Protein AF-A0A7K2NT79-F1 (afdb_monomer_lite)

Radius of gyration: 16.58 Å; chains: 1; bounding box: 39×32×40 Å

pLDDT: mean 93.8, std 5.02, range [72.12, 98.69]

Structure (mmCIF, N/CA/C/O backbone):
data_AF-A0A7K2NT79-F1
#
_entry.id   AF-A0A7K2NT79-F1
#
loop_
_atom_site.group_PDB
_atom_site.id
_atom_site.type_symbol
_atom_site.label_atom_id
_atom_site.label_alt_id
_atom_site.label_comp_id
_atom_site.label_asym_id
_atom_site.label_entity_id
_atom_site.label_seq_id
_atom_site.pdbx_PDB_ins_code
_atom_site.Cartn_x
_atom_site.Cartn_y
_atom_site.Cartn_z
_atom_site.occupancy
_atom_site.B_iso_or_equiv
_atom_site.auth_seq_id
_atom_site.auth_comp_id
_atom_site.auth_asym_id
_atom_site.auth_atom_id
_atom_site.pdbx_PDB_model_num
ATOM 1 N N . SER A 1 1 ? -4.320 0.837 16.964 1.00 85.81 1 SER A N 1
ATOM 2 C CA . SER A 1 1 ? -4.895 -0.391 17.549 1.00 85.81 1 SER A CA 1
ATOM 3 C C . SER A 1 1 ? -6.272 -0.666 16.956 1.00 85.81 1 SER A C 1
ATOM 5 O O . SER A 1 1 ? -6.896 0.262 16.441 1.00 85.81 1 SER A O 1
ATOM 7 N N . ALA A 1 2 ? -6.751 -1.911 17.054 1.00 88.06 2 ALA A N 1
ATOM 8 C CA . ALA A 1 2 ? -8.091 -2.303 16.602 1.00 88.06 2 ALA A CA 1
ATOM 9 C C . ALA A 1 2 ? -9.203 -1.515 17.318 1.00 88.06 2 ALA A C 1
ATOM 11 O O . ALA A 1 2 ? -10.114 -1.001 16.679 1.00 88.06 2 ALA A O 1
ATOM 12 N N . GLU A 1 3 ? -9.082 -1.311 18.633 1.00 92.50 3 GLU A N 1
ATOM 13 C CA . GLU A 1 3 ? -10.056 -0.523 19.398 1.00 92.50 3 GLU A CA 1
ATOM 14 C C . GLU A 1 3 ? -10.175 0.922 18.881 1.00 92.50 3 GLU A C 1
ATOM 16 O O . GLU A 1 3 ? -11.278 1.428 18.677 1.00 92.50 3 GLU A O 1
ATOM 21 N N . ARG A 1 4 ? -9.042 1.580 18.593 1.00 91.88 4 ARG A N 1
ATOM 22 C CA . ARG A 1 4 ? -9.032 2.942 18.033 1.00 91.88 4 ARG A CA 1
ATOM 23 C C . ARG A 1 4 ? -9.687 2.997 16.651 1.00 91.88 4 ARG A C 1
ATOM 25 O O . ARG A 1 4 ? -10.340 3.990 16.341 1.00 91.88 4 ARG A O 1
ATOM 32 N N . TYR A 1 5 ? -9.521 1.951 15.839 1.00 91.88 5 TYR A N 1
ATOM 33 C CA . TYR A 1 5 ? -10.199 1.830 14.547 1.00 91.88 5 TYR A CA 1
ATOM 34 C C . TYR A 1 5 ? -11.719 1.740 14.728 1.00 91.88 5 TYR A C 1
ATOM 36 O O . TYR A 1 5 ? -12.444 2.551 14.157 1.00 91.88 5 TYR A O 1
ATOM 44 N N . HIS A 1 6 ? -12.207 0.827 15.573 1.00 92.44 6 HIS A N 1
ATOM 45 C CA . HIS A 1 6 ? -13.647 0.662 15.796 1.00 92.44 6 HIS A CA 1
ATOM 46 C C . HIS A 1 6 ? -14.289 1.911 16.398 1.00 92.44 6 HIS A C 1
ATOM 48 O O . HIS A 1 6 ? -15.361 2.316 15.956 1.00 92.44 6 HIS A O 1
ATOM 54 N N . ARG A 1 7 ? -13.604 2.576 17.336 1.00 95.19 7 ARG A N 1
ATOM 55 C CA . ARG A 1 7 ? -14.059 3.854 17.893 1.00 95.19 7 ARG A CA 1
ATOM 56 C C . ARG A 1 7 ? -14.177 4.929 16.815 1.00 95.19 7 ARG A C 1
ATOM 58 O O . ARG A 1 7 ? -15.202 5.588 16.730 1.00 95.19 7 ARG A O 1
ATOM 65 N N . ARG A 1 8 ? -13.175 5.047 15.935 1.00 93.38 8 ARG A N 1
ATOM 66 C CA . ARG A 1 8 ? -13.213 5.993 14.810 1.00 93.38 8 ARG A CA 1
ATOM 67 C C . ARG A 1 8 ? -14.401 5.729 13.885 1.00 93.38 8 ARG A C 1
ATOM 69 O O . ARG A 1 8 ? -15.056 6.681 13.478 1.00 93.38 8 ARG A O 1
ATOM 76 N N . VAL A 1 9 ? -14.660 4.467 13.541 1.00 92.88 9 VAL A N 1
ATOM 77 C CA . VAL A 1 9 ? -15.803 4.093 12.693 1.00 92.88 9 VAL A CA 1
ATOM 78 C C . VAL A 1 9 ? -17.124 4.439 13.385 1.00 92.88 9 VAL A C 1
ATOM 80 O O . VAL A 1 9 ? -17.989 5.046 12.759 1.00 92.88 9 VAL A O 1
ATOM 83 N N . ALA A 1 10 ? -17.260 4.136 14.679 1.00 93.50 10 ALA A N 1
ATOM 84 C CA . ALA A 1 10 ? -18.442 4.493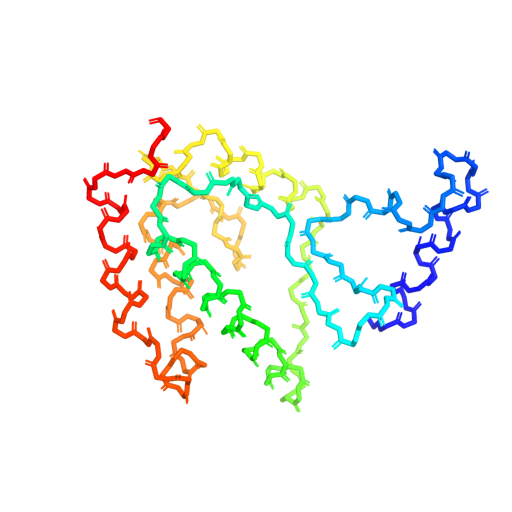 15.462 1.00 93.50 10 ALA A CA 1
ATOM 85 C C . ALA A 1 10 ? -18.677 6.014 15.507 1.00 93.50 10 ALA A C 1
ATOM 87 O O . ALA A 1 10 ? -19.798 6.460 15.271 1.00 93.50 10 ALA A O 1
ATOM 88 N N . ASP A 1 11 ? -17.626 6.811 15.724 1.00 94.94 11 ASP A N 1
ATOM 89 C CA . ASP A 1 11 ? -17.713 8.277 15.721 1.00 94.94 11 ASP A CA 1
ATOM 90 C C . ASP A 1 11 ? -18.178 8.817 14.357 1.00 94.94 11 ASP A C 1
ATOM 92 O O . ASP A 1 11 ? -18.978 9.749 14.288 1.00 94.94 11 ASP A O 1
ATOM 96 N N . MET A 1 12 ? -17.703 8.225 13.254 1.00 93.94 12 MET A N 1
ATOM 97 C CA . MET A 1 12 ? -18.120 8.608 11.900 1.00 93.94 12 MET A CA 1
ATOM 98 C C . MET A 1 12 ? -19.598 8.291 11.646 1.00 93.94 12 MET A C 1
ATOM 100 O O . MET A 1 12 ? -20.316 9.135 11.109 1.00 93.94 12 MET A O 1
ATOM 104 N N . LEU A 1 13 ? -20.073 7.120 12.077 1.00 92.88 13 LEU A N 1
ATOM 105 C CA . LEU A 1 13 ? -21.483 6.728 11.966 1.00 92.88 13 LEU A CA 1
ATOM 106 C C . LEU A 1 13 ? -22.395 7.619 12.811 1.00 92.88 13 LEU A C 1
ATOM 108 O O . LEU A 1 13 ? -23.449 8.044 12.342 1.00 92.88 13 LEU A O 1
ATOM 112 N N . ALA A 1 14 ? -21.964 7.970 14.024 1.00 95.06 14 ALA A N 1
ATOM 113 C CA . ALA A 1 14 ? -22.720 8.827 14.933 1.00 95.06 14 ALA A CA 1
ATOM 114 C C . ALA A 1 14 ? -22.993 10.232 14.362 1.00 95.06 14 ALA A C 1
ATOM 116 O O . ALA A 1 14 ? -23.898 10.917 14.834 1.00 95.06 14 ALA A O 1
ATOM 117 N N . THR A 1 15 ? -22.259 10.660 13.328 1.00 95.69 15 THR A N 1
ATOM 118 C CA . THR A 1 15 ? -22.531 11.927 12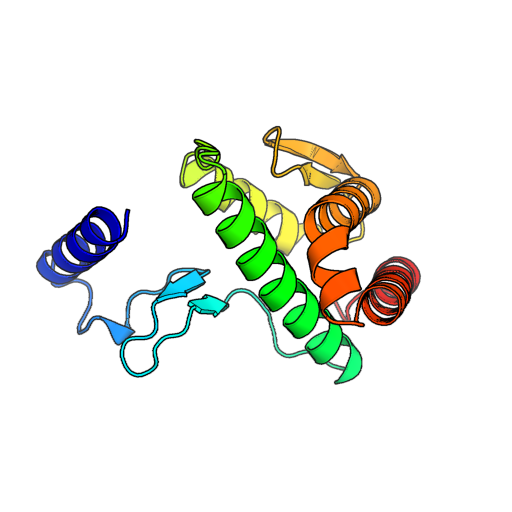.628 1.00 95.69 15 THR A CA 1
ATOM 119 C C . THR A 1 15 ? -23.829 11.908 11.814 1.00 95.69 15 THR A C 1
ATOM 121 O O . THR A 1 15 ? -24.305 12.969 11.421 1.00 95.69 15 THR A O 1
ATOM 124 N N . GLY A 1 16 ? -24.372 10.725 11.498 1.00 93.69 16 GLY A N 1
ATOM 125 C CA . GLY A 1 16 ? -25.527 10.566 10.609 1.00 93.69 16 GLY A CA 1
ATOM 126 C C . GLY A 1 16 ? -25.242 10.850 9.127 1.00 93.69 16 GLY A C 1
ATOM 127 O O . GLY A 1 16 ? -26.158 10.803 8.313 1.00 93.69 16 GLY A O 1
ATOM 128 N N . THR A 1 17 ? -23.987 11.133 8.753 1.00 93.75 17 THR A N 1
ATOM 129 C CA . THR A 1 17 ? -23.590 11.376 7.348 1.00 93.75 17 THR A CA 1
ATOM 130 C C . THR A 1 17 ? -23.487 10.072 6.551 1.00 93.75 17 THR A C 1
ATOM 132 O O . THR A 1 17 ? -23.609 10.059 5.328 1.00 93.75 17 THR A O 1
ATOM 135 N N . MET A 1 18 ? -23.234 8.967 7.248 1.00 89.50 18 MET A N 1
ATOM 136 C CA . MET A 1 18 ? -23.076 7.630 6.691 1.00 89.50 18 MET A CA 1
ATOM 137 C C . MET A 1 18 ? -24.275 6.782 7.098 1.00 89.50 18 MET A C 1
ATOM 139 O O . MET A 1 18 ? -24.671 6.812 8.260 1.00 89.50 18 MET A O 1
ATOM 143 N N . LEU A 1 19 ? -24.840 6.036 6.148 1.00 82.81 19 LEU A N 1
ATOM 144 C CA . LEU A 1 19 ? -26.012 5.190 6.400 1.00 82.81 19 LEU A CA 1
ATOM 145 C C . LEU A 1 19 ? -25.646 3.938 7.200 1.00 82.81 19 LEU A C 1
ATOM 147 O O . LEU A 1 19 ? -26.388 3.526 8.086 1.00 82.81 19 LEU A O 1
ATOM 151 N N . ASP A 1 20 ? -24.493 3.355 6.888 1.00 85.06 20 ASP A N 1
ATOM 152 C CA . ASP A 1 20 ? -23.958 2.168 7.535 1.00 85.06 20 ASP A CA 1
ATOM 153 C C . ASP A 1 20 ? -22.424 2.163 7.479 1.00 85.06 20 ASP A C 1
ATOM 155 O O . ASP A 1 20 ? -21.771 3.028 6.879 1.00 85.06 20 ASP A O 1
ATOM 159 N N . ASP A 1 21 ? -21.830 1.176 8.138 1.00 76.50 21 ASP A N 1
ATOM 160 C CA . ASP A 1 21 ? -20.394 0.926 8.141 1.00 76.50 21 ASP A CA 1
ATOM 161 C C . ASP A 1 21 ? -19.864 0.487 6.763 1.00 76.50 21 ASP A C 1
ATOM 163 O O . ASP A 1 21 ? -18.657 0.542 6.507 1.00 76.50 21 ASP A O 1
ATOM 167 N N . GLY A 1 22 ? -20.744 0.082 5.843 1.00 80.44 22 GLY A N 1
ATOM 168 C CA . GLY A 1 22 ? -20.416 -0.215 4.451 1.00 80.44 22 GLY A CA 1
ATOM 169 C C . GLY A 1 22 ? -19.960 1.030 3.692 1.00 80.44 22 GLY A C 1
ATOM 170 O O . GLY A 1 22 ? -19.078 0.926 2.833 1.00 80.44 22 GLY A O 1
ATOM 171 N N . MET A 1 23 ? -20.466 2.203 4.086 1.00 85.12 23 MET A N 1
ATOM 172 C CA . MET A 1 23 ? -20.071 3.517 3.570 1.00 85.12 23 MET A CA 1
ATOM 173 C C . MET A 1 23 ? -18.750 4.050 4.153 1.00 85.12 23 MET A C 1
ATOM 175 O O . MET A 1 23 ? -18.380 5.198 3.897 1.00 85.12 23 MET A O 1
ATOM 179 N N . VAL A 1 24 ? -18.013 3.258 4.943 1.00 86.56 24 VAL A N 1
ATOM 180 C CA . VAL A 1 24 ? -16.647 3.614 5.357 1.00 86.56 24 VAL A CA 1
ATOM 181 C C . VAL A 1 24 ? -15.723 3.487 4.142 1.00 86.56 24 VAL A C 1
ATOM 183 O O . VAL A 1 24 ? -15.180 2.416 3.851 1.00 86.56 24 VAL A O 1
ATOM 186 N N . TYR A 1 25 ? -15.563 4.599 3.421 1.00 87.12 25 TYR A N 1
ATOM 187 C CA . TYR A 1 25 ? -14.718 4.735 2.231 1.00 87.12 25 TYR A CA 1
ATOM 188 C C . TYR A 1 25 ? -13.254 5.006 2.596 1.00 87.12 25 TYR A C 1
ATOM 190 O O . TYR A 1 25 ? -12.676 6.021 2.213 1.00 87.12 25 TYR A O 1
ATOM 198 N N . PHE A 1 26 ? -12.658 4.110 3.380 1.00 92.62 26 PHE A N 1
ATOM 199 C CA . PHE A 1 26 ? -11.209 4.098 3.555 1.00 92.62 26 PHE A CA 1
ATOM 200 C C . PHE A 1 26 ? -10.534 3.383 2.383 1.00 92.62 26 PHE A C 1
ATOM 202 O O . PHE A 1 26 ? -11.057 2.396 1.863 1.00 92.62 26 PHE A O 1
ATOM 209 N N . ASP A 1 27 ? -9.337 3.855 2.040 1.00 93.31 27 ASP A N 1
ATOM 210 C CA . ASP A 1 27 ? -8.438 3.259 1.047 1.00 93.31 27 ASP A CA 1
ATOM 211 C C . ASP A 1 27 ? -8.097 1.794 1.375 1.00 93.31 27 ASP A C 1
ATOM 213 O O . ASP A 1 27 ? -8.045 0.933 0.494 1.00 93.31 27 ASP A O 1
ATOM 217 N N . VAL A 1 28 ? -7.909 1.504 2.667 1.00 93.38 28 VAL A N 1
ATOM 218 C CA . VAL A 1 28 ? -7.735 0.156 3.217 1.00 93.38 28 VAL A CA 1
ATOM 219 C C . VAL A 1 28 ? -8.585 0.028 4.478 1.00 93.38 28 VAL A C 1
ATOM 221 O O . VAL A 1 28 ? -8.561 0.916 5.335 1.00 93.38 28 VAL A O 1
ATOM 224 N N . ARG A 1 29 ? -9.348 -1.061 4.614 1.00 9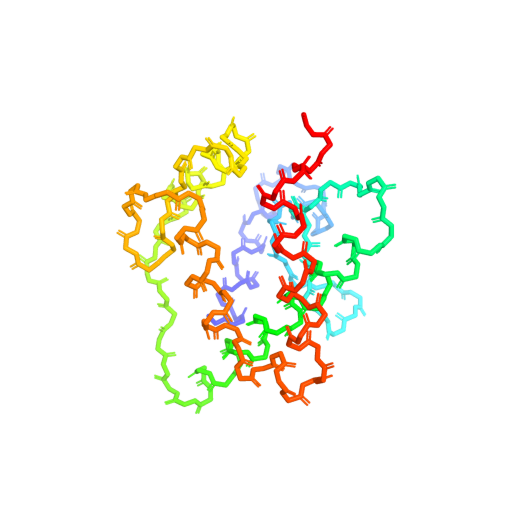3.38 29 ARG A N 1
ATOM 225 C CA . ARG A 1 29 ? -10.264 -1.259 5.752 1.00 93.38 29 ARG A CA 1
ATOM 226 C C . ARG A 1 29 ? -10.313 -2.697 6.246 1.00 93.38 29 ARG A C 1
ATOM 228 O O . ARG A 1 29 ? -9.950 -3.622 5.527 1.00 93.38 29 ARG A O 1
ATOM 235 N N . LEU A 1 30 ? -10.818 -2.884 7.462 1.00 92.31 30 LEU A N 1
ATOM 236 C CA . LEU A 1 30 ? -11.221 -4.209 7.931 1.00 92.31 30 LEU A CA 1
ATOM 237 C C . LEU A 1 30 ? -12.545 -4.594 7.268 1.00 92.31 30 LEU A C 1
ATOM 239 O O . LEU A 1 30 ? -13.476 -3.785 7.241 1.00 92.31 30 LEU A O 1
ATOM 243 N N . SER A 1 31 ? -12.625 -5.816 6.743 1.00 89.25 31 SER A N 1
ATOM 244 C CA . SER A 1 31 ? -13.887 -6.359 6.248 1.00 89.25 31 SER A CA 1
ATOM 245 C C . SER A 1 31 ? -14.852 -6.598 7.410 1.00 89.25 31 SER A C 1
ATOM 247 O O . SER A 1 31 ? -14.458 -7.046 8.484 1.00 89.25 31 SER A O 1
ATOM 249 N N . GLN A 1 32 ? -16.135 -6.312 7.194 1.00 83.75 32 GLN A N 1
ATOM 250 C CA . GLN A 1 32 ? -17.183 -6.579 8.186 1.00 83.75 32 GLN A CA 1
ATOM 251 C C . GLN A 1 32 ? -17.544 -8.060 8.256 1.00 83.75 32 GLN A C 1
ATOM 253 O O . GLN A 1 32 ? -17.924 -8.574 9.304 1.00 83.75 32 GLN A O 1
ATOM 258 N N . ARG A 1 33 ? -17.482 -8.736 7.104 1.00 88.69 33 ARG A N 1
ATOM 259 C CA . ARG A 1 33 ? -17.983 -10.102 6.942 1.00 88.69 33 ARG A CA 1
ATOM 260 C C . ARG A 1 33 ? -16.875 -11.136 7.043 1.00 88.69 33 ARG A C 1
ATOM 262 O O . ARG A 1 33 ? -17.116 -12.237 7.531 1.00 88.69 33 ARG A O 1
ATOM 269 N N . TYR A 1 34 ? -15.692 -10.803 6.543 1.00 92.00 34 TYR A N 1
ATOM 270 C CA . TYR A 1 34 ? -14.572 -11.729 6.458 1.00 92.00 34 TYR A CA 1
ATOM 271 C C . TYR A 1 34 ? -13.437 -11.274 7.381 1.00 92.00 34 TYR A C 1
ATOM 273 O O . TYR A 1 34 ? -13.284 -10.082 7.625 1.00 92.00 34 TYR A O 1
ATOM 281 N N . PRO A 1 35 ? -12.612 -12.187 7.913 1.00 91.50 35 PRO A N 1
ATOM 282 C CA . PRO A 1 35 ? -11.457 -11.820 8.729 1.00 91.50 35 PRO A CA 1
ATOM 283 C C . PRO A 1 35 ? -10.296 -11.348 7.835 1.00 91.50 35 PRO A C 1
ATOM 285 O O . PRO A 1 35 ? -9.222 -11.945 7.821 1.00 91.50 35 PRO A O 1
ATOM 288 N N . THR A 1 36 ? -10.532 -10.312 7.029 1.00 92.50 36 THR A N 1
ATOM 289 C CA . THR A 1 36 ? -9.607 -9.828 5.999 1.00 92.50 36 THR A CA 1
ATOM 290 C C . THR A 1 36 ? -9.390 -8.321 6.079 1.00 92.50 36 THR A C 1
ATOM 292 O O . THR A 1 36 ? -10.207 -7.563 6.609 1.00 92.50 36 THR A O 1
ATOM 295 N N . VAL A 1 37 ? -8.262 -7.894 5.513 1.00 94.25 37 VAL A N 1
ATOM 296 C CA . VAL A 1 37 ? -7.960 -6.495 5.209 1.00 94.25 37 VAL A CA 1
ATOM 297 C C . VAL A 1 37 ? -8.272 -6.263 3.730 1.00 94.25 37 VAL A C 1
ATOM 299 O O . VAL A 1 37 ? -7.761 -6.975 2.869 1.00 94.25 37 VAL A O 1
ATOM 302 N N . GLU A 1 38 ? -9.130 -5.293 3.433 1.00 95.06 38 GLU A N 1
ATOM 303 C CA . GLU A 1 38 ? -9.595 -4.973 2.081 1.00 95.06 38 GLU A CA 1
ATOM 304 C C . GLU A 1 38 ? -8.844 -3.754 1.538 1.00 95.06 38 GLU A C 1
ATOM 306 O O . GLU A 1 38 ? -8.979 -2.660 2.086 1.00 95.06 38 GLU A O 1
ATOM 311 N N . PHE A 1 39 ? -8.103 -3.928 0.441 1.00 96.12 39 PHE A N 1
ATOM 312 C CA . PHE A 1 39 ? -7.488 -2.835 -0.320 1.00 96.12 39 PHE A CA 1
ATOM 313 C C . PHE A 1 39 ? -8.464 -2.342 -1.390 1.00 96.12 39 PHE A C 1
ATOM 315 O O . PHE A 1 39 ? -9.010 -3.145 -2.145 1.00 96.12 39 PHE A O 1
ATOM 322 N N . ARG A 1 40 ? -8.693 -1.027 -1.454 1.00 94.44 40 ARG A N 1
ATOM 323 C CA . ARG A 1 40 ? -9.731 -0.406 -2.300 1.00 94.44 40 ARG A CA 1
ATOM 324 C C . ARG A 1 40 ? -9.226 0.783 -3.122 1.00 94.44 40 ARG A C 1
ATOM 326 O O . ARG A 1 40 ? -10.023 1.590 -3.582 1.00 94.44 40 ARG A O 1
ATOM 333 N N . VAL A 1 41 ? -7.909 0.891 -3.279 1.00 92.88 41 VAL A N 1
ATOM 334 C CA . VAL A 1 41 ? -7.239 2.012 -3.961 1.00 92.88 41 VAL A CA 1
ATOM 335 C C . VAL A 1 41 ? -7.018 1.800 -5.456 1.00 92.88 41 VAL A C 1
ATOM 337 O O . VAL A 1 41 ? -6.713 2.756 -6.156 1.00 92.88 41 VAL A O 1
ATOM 340 N N . ALA A 1 42 ? -7.095 0.556 -5.932 1.00 92.06 42 ALA A N 1
ATOM 341 C CA . ALA A 1 42 ? -6.739 0.210 -7.302 1.00 92.06 42 ALA A CA 1
ATOM 342 C C . ALA A 1 42 ? -7.941 0.314 -8.249 1.00 92.06 42 ALA A C 1
ATOM 344 O O . ALA A 1 42 ? -9.035 -0.154 -7.922 1.00 92.06 42 ALA A O 1
ATOM 345 N N . ASP A 1 43 ? -7.694 0.854 -9.441 1.00 92.44 43 ASP A N 1
ATOM 346 C CA . ASP A 1 43 ? -8.605 0.755 -10.579 1.00 92.44 43 ASP A CA 1
ATOM 347 C C . ASP A 1 43 ? -8.605 -0.665 -11.171 1.00 92.44 43 ASP A C 1
ATOM 349 O O . ASP A 1 43 ? -7.737 -1.498 -10.886 1.00 92.44 43 ASP A O 1
ATOM 353 N N . VAL A 1 44 ? -9.585 -0.944 -12.033 1.00 92.00 44 VAL A N 1
ATOM 354 C CA . VAL A 1 44 ? -9.633 -2.198 -12.793 1.00 92.00 44 VAL A CA 1
ATOM 355 C C . VAL A 1 44 ? -8.463 -2.239 -13.777 1.00 92.00 44 VAL A C 1
ATOM 357 O O . VAL A 1 44 ? -8.342 -1.379 -14.647 1.00 92.00 44 VAL A O 1
ATOM 360 N N . CYS A 1 45 ? -7.606 -3.254 -13.655 1.00 91.31 45 CYS A N 1
ATOM 361 C CA . CYS A 1 45 ? -6.460 -3.428 -14.542 1.00 91.31 45 CYS A CA 1
ATOM 362 C C . CYS A 1 45 ? -6.887 -3.890 -15.943 1.00 91.31 45 CYS A C 1
ATOM 364 O O . CYS A 1 45 ? -7.775 -4.732 -16.079 1.00 91.31 45 CYS A O 1
ATOM 366 N N . LEU A 1 46 ? -6.199 -3.392 -16.975 1.00 90.62 46 LEU A N 1
ATOM 367 C CA . LEU A 1 46 ? -6.399 -3.828 -18.364 1.00 90.62 46 LEU A CA 1
ATOM 368 C C . LEU A 1 46 ? -5.868 -5.244 -18.625 1.00 90.62 46 LEU A C 1
ATOM 370 O O . LEU A 1 46 ? -6.374 -5.934 -19.505 1.00 90.62 46 LEU A O 1
ATOM 374 N N . ASP A 1 47 ? -4.869 -5.671 -17.851 1.00 90.62 47 ASP A N 1
ATOM 375 C CA . ASP A 1 47 ? -4.257 -6.991 -17.942 1.00 90.62 47 ASP A CA 1
ATOM 376 C C . ASP A 1 47 ? -4.322 -7.718 -16.590 1.00 90.62 47 ASP A C 1
ATOM 378 O O . ASP A 1 47 ? -4.095 -7.136 -15.521 1.00 90.62 47 ASP A O 1
ATOM 382 N N . ALA A 1 48 ? -4.641 -9.014 -16.630 1.00 94.00 48 ALA A N 1
ATOM 383 C CA . ALA A 1 48 ? -4.787 -9.830 -15.429 1.00 94.00 48 ALA A CA 1
ATOM 384 C C . ALA A 1 48 ? -3.460 -10.008 -14.672 1.00 94.00 48 ALA A C 1
ATOM 386 O O . ALA A 1 48 ? -3.471 -10.137 -13.448 1.00 94.00 48 ALA A O 1
ATOM 387 N N . SER A 1 49 ? -2.317 -9.982 -15.363 1.00 93.50 49 SER A N 1
ATOM 388 C CA . SER A 1 49 ? -0.999 -10.065 -14.729 1.00 93.50 49 SER A CA 1
ATOM 389 C C . SER A 1 49 ? -0.735 -8.863 -13.821 1.00 93.50 49 SER A C 1
ATOM 391 O O . SER A 1 49 ? -0.230 -9.043 -12.714 1.00 93.50 49 SER A O 1
ATOM 393 N N . THR A 1 50 ? -1.176 -7.658 -14.204 1.00 94.56 50 THR A N 1
ATOM 394 C CA . THR A 1 50 ? -1.087 -6.465 -13.349 1.00 94.56 50 THR A CA 1
ATOM 395 C C . THR A 1 50 ? -1.918 -6.632 -12.079 1.00 94.56 50 THR A C 1
ATOM 397 O O . THR A 1 50 ? -1.439 -6.331 -10.986 1.00 94.56 50 THR A O 1
ATOM 400 N N . ALA A 1 51 ? -3.131 -7.182 -12.188 1.00 95.12 51 ALA A N 1
ATOM 401 C CA . ALA A 1 51 ? -3.959 -7.469 -11.017 1.00 95.12 51 ALA A CA 1
ATOM 402 C C . ALA A 1 51 ? -3.289 -8.488 -10.075 1.00 95.12 51 ALA A C 1
ATOM 404 O O . ALA A 1 51 ? -3.342 -8.327 -8.854 1.00 95.12 51 ALA A O 1
ATOM 405 N N . VAL A 1 52 ? -2.606 -9.501 -10.623 1.00 96.50 52 VAL A N 1
ATOM 406 C CA . VAL A 1 52 ? -1.826 -10.470 -9.835 1.00 96.50 52 VAL A CA 1
ATOM 407 C C . VAL A 1 52 ? -0.655 -9.794 -9.117 1.00 96.50 52 VAL A C 1
ATOM 409 O O . VAL A 1 52 ? -0.453 -10.053 -7.931 1.00 96.50 52 VAL A O 1
ATOM 412 N N . VAL A 1 53 ? 0.079 -8.899 -9.787 1.00 96.81 53 VAL A N 1
ATOM 413 C CA . VAL A 1 53 ? 1.173 -8.121 -9.175 1.00 96.81 53 VAL A CA 1
ATOM 414 C C . VAL A 1 53 ? 0.656 -7.283 -8.005 1.00 96.81 53 VAL A C 1
ATOM 416 O O . VAL A 1 53 ? 1.221 -7.341 -6.912 1.00 96.81 53 VAL A O 1
ATOM 419 N N . LEU A 1 54 ? -0.452 -6.557 -8.192 1.00 96.38 54 LEU A N 1
ATOM 420 C CA . LEU A 1 54 ? -1.066 -5.754 -7.130 1.00 96.38 54 LEU A CA 1
ATOM 421 C C . LEU A 1 54 ? -1.540 -6.616 -5.952 1.00 96.38 54 LEU A C 1
ATOM 423 O O . LEU A 1 54 ? -1.321 -6.248 -4.798 1.00 96.38 54 LEU A O 1
ATOM 427 N N . ALA A 1 55 ? -2.149 -7.774 -6.220 1.00 97.38 55 ALA A N 1
ATOM 428 C CA . ALA A 1 55 ? -2.598 -8.693 -5.175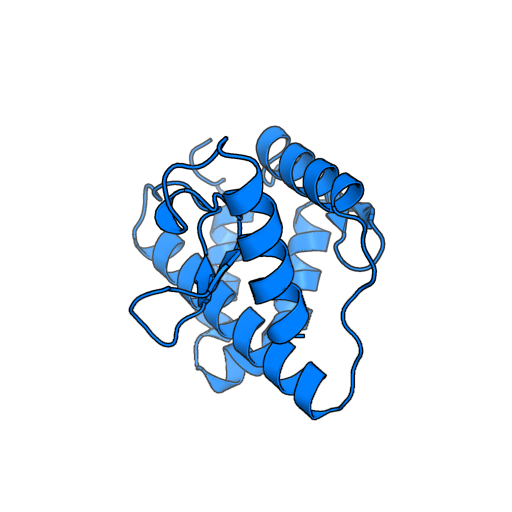 1.00 97.38 55 ALA A CA 1
ATOM 429 C C . ALA A 1 55 ? -1.424 -9.277 -4.369 1.00 97.38 55 ALA A C 1
ATOM 431 O O . ALA A 1 55 ? -1.490 -9.342 -3.138 1.00 97.38 55 ALA A O 1
ATOM 432 N N . ALA A 1 56 ? -0.338 -9.667 -5.044 1.00 98.25 56 ALA A N 1
ATOM 433 C CA . ALA A 1 56 ? 0.875 -10.166 -4.403 1.00 98.25 56 ALA A CA 1
ATOM 434 C C . ALA A 1 56 ? 1.541 -9.087 -3.535 1.00 98.25 56 ALA A C 1
ATOM 436 O O . ALA A 1 56 ? 1.895 -9.359 -2.386 1.00 98.25 56 ALA A O 1
ATOM 437 N N . LEU A 1 57 ? 1.629 -7.850 -4.038 1.00 97.81 57 LEU A N 1
ATOM 438 C CA . LEU A 1 57 ? 2.137 -6.705 -3.281 1.00 97.81 57 LEU A CA 1
ATOM 439 C C . LEU A 1 57 ? 1.281 -6.398 -2.051 1.00 97.81 57 LEU A C 1
ATOM 441 O O . LEU A 1 57 ? 1.823 -6.260 -0.959 1.00 97.81 57 LEU A O 1
ATOM 445 N N . ALA A 1 58 ? -0.047 -6.346 -2.190 1.00 97.81 58 ALA A N 1
ATOM 446 C CA . ALA A 1 58 ? -0.944 -6.106 -1.061 1.00 97.81 58 ALA A CA 1
ATOM 447 C C . ALA A 1 58 ? -0.767 -7.169 0.035 1.00 97.81 58 ALA A C 1
ATOM 449 O O . ALA A 1 58 ? -0.643 -6.834 1.214 1.00 97.81 58 ALA A O 1
ATOM 450 N N . ARG A 1 59 ? -0.686 -8.451 -0.347 1.00 97.88 59 ARG A N 1
ATOM 451 C CA . ARG A 1 59 ? -0.413 -9.547 0.591 1.00 97.88 59 ARG A CA 1
ATOM 452 C C . ARG A 1 59 ? 0.942 -9.389 1.278 1.00 97.88 59 ARG A C 1
ATOM 454 O O . ARG A 1 59 ? 1.014 -9.546 2.494 1.00 97.88 59 ARG A O 1
ATOM 461 N N . ALA A 1 60 ? 1.992 -9.095 0.516 1.00 98.50 60 ALA A N 1
ATOM 462 C CA . ALA A 1 60 ? 3.335 -8.943 1.059 1.00 98.50 60 ALA A CA 1
ATOM 463 C C . ALA A 1 60 ? 3.420 -7.772 2.044 1.00 98.50 60 ALA A C 1
ATOM 465 O O . ALA A 1 60 ? 3.968 -7.940 3.125 1.00 98.50 60 ALA A O 1
ATOM 466 N N . LEU A 1 61 ? 2.795 -6.632 1.736 1.00 97.50 61 LEU A N 1
ATOM 467 C CA . LEU A 1 61 ? 2.748 -5.477 2.637 1.00 97.50 61 LEU A CA 1
ATOM 468 C C . LEU A 1 61 ? 2.010 -5.782 3.943 1.00 97.50 61 LEU A C 1
ATOM 470 O O . LEU A 1 61 ? 2.447 -5.351 5.008 1.00 97.50 61 LEU A O 1
ATOM 474 N N . VAL A 1 62 ? 0.915 -6.547 3.885 1.00 97.06 62 VAL A N 1
ATOM 475 C CA . VAL A 1 62 ? 0.213 -6.997 5.098 1.00 97.06 62 VAL A CA 1
ATOM 476 C C . VAL A 1 62 ? 1.106 -7.905 5.943 1.00 97.06 62 VAL A C 1
ATOM 478 O O . VAL A 1 62 ? 1.147 -7.742 7.162 1.00 97.06 62 VAL A O 1
ATOM 481 N N . ASP A 1 63 ? 1.825 -8.845 5.326 1.00 98.00 63 ASP A N 1
ATOM 482 C CA . ASP A 1 63 ? 2.724 -9.740 6.058 1.00 98.00 63 ASP A CA 1
ATOM 483 C C . ASP A 1 63 ? 3.925 -8.988 6.649 1.00 98.00 63 ASP A C 1
ATOM 485 O O . ASP A 1 63 ? 4.226 -9.172 7.829 1.00 98.00 63 ASP A O 1
ATOM 489 N N . THR A 1 64 ? 4.546 -8.078 5.889 1.00 97.88 64 THR A N 1
ATOM 490 C CA . THR A 1 64 ? 5.616 -7.194 6.375 1.00 97.88 64 THR A CA 1
ATOM 491 C C . THR A 1 64 ? 5.144 -6.392 7.588 1.00 97.88 64 THR A C 1
ATOM 493 O O . THR A 1 64 ? 5.738 -6.512 8.659 1.00 97.88 64 THR A O 1
ATOM 496 N N . ALA A 1 65 ? 4.014 -5.684 7.490 1.00 96.00 65 ALA A N 1
ATOM 497 C CA . ALA A 1 65 ? 3.473 -4.905 8.605 1.00 96.00 65 ALA A CA 1
ATOM 498 C C . ALA A 1 65 ? 3.120 -5.779 9.826 1.00 96.00 65 ALA A C 1
ATOM 500 O O . ALA A 1 65 ? 3.314 -5.378 10.975 1.00 96.00 65 ALA A O 1
ATOM 501 N N . ALA A 1 66 ? 2.618 -7.000 9.608 1.00 95.81 66 ALA A N 1
ATOM 502 C CA . ALA A 1 66 ? 2.328 -7.934 10.692 1.00 95.81 66 ALA A CA 1
ATOM 503 C C . ALA A 1 66 ? 3.603 -8.437 11.390 1.00 95.81 66 ALA A C 1
ATOM 505 O O . ALA A 1 66 ? 3.595 -8.626 12.608 1.00 95.81 66 ALA A O 1
ATOM 506 N N . ARG A 1 67 ? 4.693 -8.667 10.647 1.00 97.12 67 ARG A N 1
ATOM 507 C CA . ARG A 1 67 ? 6.003 -9.025 11.215 1.00 97.12 67 ARG A CA 1
ATOM 508 C C . ARG A 1 67 ? 6.589 -7.869 12.017 1.00 97.12 67 ARG A C 1
ATOM 510 O O . ARG A 1 67 ? 6.989 -8.090 13.156 1.00 97.12 67 ARG A O 1
ATOM 517 N N . GLU A 1 68 ? 6.570 -6.660 11.467 1.00 96.50 68 GLU A N 1
ATOM 518 C CA . GLU A 1 68 ? 7.032 -5.442 12.142 1.00 96.50 68 GLU A CA 1
ATOM 519 C C . GLU A 1 68 ? 6.288 -5.210 13.460 1.00 96.50 68 GLU A C 1
ATOM 521 O O . GLU A 1 68 ? 6.913 -5.031 14.505 1.00 96.50 68 GLU A O 1
ATOM 526 N N . TRP A 1 69 ? 4.957 -5.331 13.449 1.00 95.31 69 TRP A N 1
ATOM 527 C CA . TRP A 1 69 ? 4.151 -5.221 14.663 1.00 95.31 69 TRP A CA 1
ATOM 528 C C . TRP A 1 69 ? 4.518 -6.285 15.711 1.00 95.31 69 TRP A C 1
ATOM 530 O O . TRP A 1 69 ? 4.678 -5.962 16.887 1.00 95.31 69 TRP A O 1
ATOM 540 N N . ARG A 1 70 ? 4.700 -7.552 15.303 1.00 96.81 70 ARG A N 1
ATOM 541 C CA . ARG A 1 70 ? 5.138 -8.628 16.218 1.00 96.81 70 ARG A CA 1
ATOM 542 C C . ARG A 1 70 ? 6.541 -8.385 16.776 1.00 96.81 70 ARG A C 1
ATOM 544 O O . ARG A 1 70 ? 6.825 -8.830 17.884 1.00 96.81 70 ARG A O 1
ATOM 551 N N . ALA A 1 71 ? 7.395 -7.693 16.025 1.00 97.44 71 ALA A N 1
ATOM 552 C CA . ALA A 1 71 ? 8.726 -7.279 16.455 1.00 97.44 71 ALA A CA 1
ATOM 553 C C . ALA A 1 71 ? 8.717 -6.016 17.340 1.00 97.44 71 ALA A C 1
ATOM 555 O O . ALA A 1 71 ? 9.773 -5.596 17.807 1.00 97.44 71 ALA A O 1
ATOM 556 N N . GLY A 1 72 ? 7.547 -5.421 17.597 1.00 97.00 72 GLY A N 1
ATOM 557 C CA . GLY A 1 72 ? 7.405 -4.220 18.420 1.00 97.00 72 GLY A CA 1
ATOM 558 C C . GLY A 1 72 ? 7.746 -2.921 17.692 1.00 97.00 72 GLY A C 1
ATOM 559 O O . GLY A 1 72 ? 7.987 -1.911 18.350 1.00 97.00 72 GLY A O 1
ATOM 560 N N . ALA A 1 73 ? 7.784 -2.927 16.357 1.00 95.62 73 ALA A N 1
ATOM 561 C CA . ALA A 1 73 ? 7.944 -1.703 15.588 1.00 95.62 73 ALA A CA 1
ATOM 562 C C . ALA A 1 73 ? 6.649 -0.878 15.638 1.00 95.62 73 ALA A C 1
ATOM 564 O O . ALA A 1 73 ? 5.548 -1.399 15.431 1.00 95.62 73 ALA A O 1
ATOM 565 N N . GLU A 1 74 ? 6.784 0.419 15.904 1.00 91.56 74 GLU A N 1
ATOM 566 C CA . GLU A 1 74 ? 5.654 1.344 15.887 1.00 91.56 74 GLU A CA 1
ATOM 567 C C . GLU A 1 74 ? 5.302 1.752 14.444 1.00 91.56 74 GLU A C 1
ATOM 569 O O . GLU A 1 74 ? 6.205 1.964 13.628 1.00 91.56 74 GLU A O 1
ATOM 574 N N . PRO A 1 75 ? 4.007 1.901 14.103 1.00 88.69 75 PRO A N 1
ATOM 575 C CA . PRO A 1 75 ? 3.598 2.393 12.792 1.00 88.69 75 PRO A CA 1
ATOM 576 C C . PRO A 1 75 ? 4.107 3.813 12.518 1.00 88.69 75 PRO A C 1
ATOM 578 O O . PRO A 1 75 ? 4.176 4.646 13.420 1.00 88.69 75 PRO A O 1
ATOM 581 N N . ALA A 1 76 ? 4.362 4.130 11.246 1.00 89.00 76 ALA A N 1
ATOM 582 C CA . ALA A 1 76 ? 4.743 5.482 10.845 1.00 89.00 76 ALA A CA 1
ATOM 583 C C . ALA A 1 76 ? 3.669 6.523 11.226 1.00 89.00 76 ALA A C 1
ATOM 585 O O . ALA A 1 76 ? 2.489 6.387 10.891 1.00 89.00 76 ALA A O 1
ATOM 586 N N . GLU A 1 77 ? 4.085 7.611 11.878 1.00 89.38 77 GLU A N 1
ATOM 587 C CA . GLU A 1 77 ? 3.188 8.664 12.374 1.00 89.38 77 GLU A CA 1
ATOM 588 C C . GLU A 1 77 ? 2.884 9.743 11.318 1.00 89.38 77 GLU A C 1
ATOM 590 O O . GLU A 1 77 ? 3.040 10.947 11.538 1.00 89.38 77 GLU A O 1
ATOM 595 N N . HIS A 1 78 ? 2.434 9.332 10.132 1.00 94.06 78 HIS A N 1
ATOM 596 C CA . HIS A 1 78 ? 2.009 10.284 9.105 1.00 94.06 78 HIS A CA 1
ATOM 597 C C . HIS A 1 78 ? 0.568 10.747 9.325 1.00 94.06 78 HIS A C 1
ATOM 599 O O . HIS A 1 78 ? -0.346 9.959 9.571 1.00 94.06 78 HIS A O 1
ATOM 605 N N . SER A 1 79 ? 0.341 12.057 9.201 1.00 93.56 79 SER A N 1
ATOM 606 C CA . SER A 1 79 ? -1.011 12.607 9.274 1.00 93.56 79 SER A CA 1
ATOM 607 C C . SER A 1 79 ? -1.842 12.184 8.060 1.00 93.56 79 SER A C 1
ATOM 609 O O . SER A 1 79 ? -1.329 12.037 6.949 1.00 93.56 79 SER A O 1
ATOM 611 N N . VAL A 1 80 ? -3.160 12.077 8.244 1.00 91.62 80 VAL A N 1
ATOM 612 C CA . VAL A 1 80 ? -4.099 11.798 7.141 1.00 91.62 80 VAL A CA 1
ATOM 613 C C . VAL A 1 80 ? -3.955 12.829 6.017 1.00 91.62 80 VAL A C 1
ATOM 615 O O . VAL A 1 80 ? -4.038 12.480 4.845 1.00 91.62 80 VAL A O 1
ATOM 618 N N . SER A 1 81 ? -3.681 14.094 6.350 1.00 95.88 81 SER A N 1
ATOM 619 C CA . SER A 1 81 ? -3.451 15.147 5.357 1.00 95.88 81 SER A CA 1
ATOM 620 C C . SER A 1 81 ? -2.231 14.864 4.474 1.00 95.88 81 SER A C 1
ATOM 622 O O . SER A 1 81 ? -2.302 15.088 3.268 1.00 95.88 81 SER A O 1
ATOM 624 N N . LEU A 1 82 ? -1.137 14.332 5.036 1.00 96.56 82 LEU A N 1
ATOM 625 C CA . LEU A 1 82 ? 0.041 13.930 4.256 1.00 96.56 82 LEU A CA 1
ATOM 626 C C . LEU A 1 82 ? -0.253 12.715 3.374 1.00 96.56 82 LEU A C 1
ATOM 628 O O . LEU A 1 82 ? 0.095 12.726 2.196 1.00 96.56 82 LEU A O 1
ATOM 632 N N . LEU A 1 83 ? -0.954 11.711 3.906 1.00 95.25 83 LEU A N 1
ATOM 633 C CA . LEU A 1 83 ? -1.348 10.531 3.129 1.00 95.25 83 LEU A CA 1
ATOM 634 C C . LEU A 1 83 ? -2.241 10.910 1.938 1.00 95.25 83 LEU A C 1
ATOM 636 O O . LEU A 1 83 ? -2.021 10.437 0.827 1.00 95.25 83 LEU A O 1
ATOM 640 N N . ARG A 1 84 ? -3.180 11.847 2.124 1.00 95.75 84 ARG A N 1
ATOM 641 C CA . ARG A 1 84 ? -4.015 12.373 1.030 1.00 95.75 84 ARG A CA 1
ATOM 642 C C . ARG A 1 84 ? -3.200 13.113 -0.032 1.00 95.75 84 ARG A C 1
ATOM 644 O O . ARG A 1 84 ? -3.521 13.009 -1.213 1.00 95.75 84 ARG A O 1
ATOM 651 N N . LEU A 1 85 ? -2.149 13.839 0.358 1.00 97.19 85 LEU A N 1
ATOM 652 C CA . LEU A 1 85 ? -1.232 14.475 -0.596 1.00 97.19 85 LEU A CA 1
ATOM 653 C C . LEU A 1 85 ? -0.411 13.439 -1.374 1.00 97.19 85 LEU A C 1
ATOM 655 O O . LEU A 1 85 ? -0.205 13.619 -2.575 1.00 97.19 85 LEU A O 1
ATOM 659 N N . ALA A 1 86 ? 0.027 12.360 -0.720 1.00 97.06 86 ALA A N 1
ATOM 660 C CA . ALA A 1 86 ? 0.730 11.257 -1.372 1.00 97.06 86 ALA A CA 1
ATOM 661 C C . ALA A 1 86 ? -0.175 10.547 -2.388 1.00 97.06 86 ALA A C 1
ATOM 663 O O . ALA A 1 86 ? 0.213 10.398 -3.545 1.00 97.06 86 ALA A O 1
ATOM 664 N N . ALA A 1 87 ? -1.407 10.212 -1.990 1.00 96.19 87 ALA A N 1
ATOM 665 C CA . ALA A 1 87 ? -2.402 9.598 -2.864 1.00 96.19 87 ALA A CA 1
ATOM 666 C C . ALA A 1 87 ? -2.743 10.498 -4.062 1.00 96.19 87 ALA A C 1
ATOM 668 O O . ALA A 1 87 ? -2.704 10.050 -5.205 1.00 96.19 87 ALA A O 1
ATOM 669 N N . TRP A 1 88 ? -2.987 11.793 -3.830 1.00 96.19 88 TRP A N 1
ATOM 670 C CA . TRP A 1 88 ? -3.234 12.747 -4.914 1.00 96.19 88 TRP A CA 1
ATOM 671 C C . TRP A 1 88 ? -2.046 12.853 -5.874 1.00 96.19 88 TRP A C 1
ATOM 673 O O . TRP A 1 88 ? -2.229 12.902 -7.091 1.00 96.19 88 TRP A O 1
ATOM 683 N N . ARG A 1 89 ? -0.815 12.877 -5.343 1.00 97.00 89 ARG A N 1
ATOM 684 C CA . ARG A 1 89 ? 0.396 12.903 -6.168 1.00 97.00 89 ARG A CA 1
ATOM 685 C C . ARG A 1 89 ? 0.489 11.648 -7.030 1.00 97.00 89 ARG A C 1
ATOM 687 O O . ARG A 1 89 ? 0.716 11.789 -8.225 1.00 97.00 89 ARG A O 1
ATOM 694 N N . ALA A 1 90 ? 0.282 10.470 -6.448 1.00 95.75 90 ALA A N 1
ATOM 695 C CA . ALA A 1 90 ? 0.301 9.204 -7.174 1.00 95.75 90 ALA A CA 1
ATOM 696 C C . ALA A 1 90 ? -0.766 9.162 -8.276 1.00 95.75 90 ALA A C 1
ATOM 698 O O . ALA A 1 90 ? -0.437 8.872 -9.421 1.00 95.75 90 ALA A O 1
ATOM 699 N N . ALA A 1 91 ? -2.002 9.563 -7.969 1.00 94.31 91 ALA A N 1
ATOM 700 C CA . ALA A 1 91 ? -3.092 9.605 -8.943 1.00 94.31 91 ALA A CA 1
ATOM 701 C C . ALA A 1 91 ? -2.809 10.556 -10.118 1.00 94.31 91 ALA A C 1
ATOM 703 O O . ALA A 1 91 ? -3.179 10.277 -11.252 1.00 94.31 91 ALA A O 1
ATOM 704 N N . ARG A 1 92 ? -2.143 11.690 -9.865 1.00 93.50 92 ARG A N 1
ATOM 705 C CA . ARG A 1 92 ? -1.842 12.684 -10.906 1.00 93.50 92 ARG A CA 1
ATOM 706 C C . ARG A 1 92 ? -0.591 12.371 -11.721 1.00 93.50 92 ARG A C 1
ATOM 708 O O . ARG A 1 92 ? -0.532 12.730 -12.892 1.00 93.50 92 ARG A O 1
ATOM 715 N N . SER A 1 93 ? 0.440 11.833 -11.080 1.00 91.94 93 SER A N 1
ATOM 716 C CA . SER A 1 93 ? 1.761 11.648 -11.685 1.00 91.94 93 SER A CA 1
ATOM 717 C C . SER A 1 93 ? 2.002 10.226 -12.183 1.00 91.94 93 SER A C 1
ATOM 719 O O . SER A 1 93 ? 2.908 10.033 -12.990 1.00 91.94 93 SER A O 1
ATOM 721 N N . GLY A 1 94 ? 1.223 9.245 -11.719 1.00 92.62 94 GLY A N 1
ATOM 722 C CA . GLY A 1 94 ? 1.440 7.839 -12.033 1.00 92.62 94 GLY A CA 1
ATOM 723 C C . GLY A 1 94 ? 2.894 7.429 -11.793 1.00 92.62 94 GLY A C 1
ATOM 724 O O . GLY A 1 94 ? 3.515 7.829 -10.807 1.00 92.62 94 GLY A O 1
ATOM 725 N N . LEU A 1 95 ? 3.448 6.669 -12.736 1.00 93.06 95 LEU A N 1
ATOM 726 C CA . LEU A 1 95 ? 4.837 6.204 -12.705 1.00 93.06 95 LEU A CA 1
ATOM 727 C C . LEU A 1 95 ? 5.809 7.099 -13.495 1.00 93.06 95 LEU A C 1
ATOM 729 O O . LEU A 1 95 ? 6.992 6.790 -13.577 1.00 93.06 95 LEU A O 1
ATOM 733 N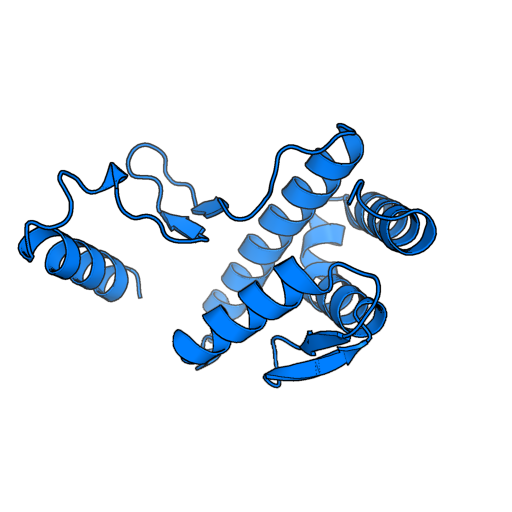 N . THR A 1 96 ? 5.341 8.204 -14.082 1.00 90.69 96 THR A N 1
ATOM 734 C CA . THR A 1 96 ? 6.117 8.992 -15.063 1.00 90.69 96 THR A CA 1
ATOM 735 C C . THR A 1 96 ? 6.802 10.224 -14.470 1.00 90.69 96 THR A C 1
ATOM 737 O O . THR A 1 96 ? 7.464 10.981 -15.179 1.00 90.69 96 THR A O 1
ATOM 740 N N . SER A 1 97 ? 6.638 10.470 -13.171 1.00 94.31 97 SER A N 1
ATOM 741 C CA . SER A 1 97 ? 7.193 11.646 -12.499 1.00 94.31 97 SER A CA 1
ATOM 742 C C . SER A 1 97 ? 7.593 11.307 -11.061 1.00 94.31 97 SER A C 1
ATOM 744 O O . SER A 1 97 ? 8.147 10.246 -10.800 1.00 94.31 97 SER A O 1
ATOM 746 N N . GLU A 1 98 ? 7.372 12.220 -10.122 1.00 97.06 98 GLU A N 1
ATOM 747 C CA . GLU A 1 98 ? 7.748 12.050 -8.725 1.00 97.06 98 GLU A CA 1
ATOM 748 C C . GLU A 1 98 ? 6.561 11.635 -7.854 1.00 97.06 98 GLU A C 1
ATOM 750 O O . GLU A 1 98 ? 5.446 12.138 -8.010 1.00 97.06 98 GLU A O 1
ATOM 755 N N . LEU A 1 99 ? 6.840 10.793 -6.865 1.00 97.88 99 LEU A N 1
ATOM 756 C CA . LEU A 1 99 ? 5.925 10.379 -5.806 1.00 97.88 99 LEU A CA 1
ATOM 757 C C . LEU A 1 99 ? 6.404 10.922 -4.458 1.00 97.88 99 LEU A C 1
ATOM 759 O O . LEU A 1 99 ? 7.541 11.373 -4.329 1.00 97.88 99 LEU A O 1
ATOM 763 N N . LEU A 1 100 ? 5.540 10.899 -3.442 1.00 97.94 100 LEU A N 1
ATOM 764 C CA . LEU A 1 100 ? 6.001 11.080 -2.066 1.00 97.94 100 LEU A CA 1
ATOM 765 C C . LEU A 1 100 ? 6.504 9.737 -1.540 1.00 97.94 100 LEU A C 1
ATOM 767 O O . LEU A 1 100 ? 5.743 8.774 -1.506 1.00 97.94 100 LEU A O 1
ATOM 771 N N . HIS A 1 101 ? 7.769 9.683 -1.127 1.00 97.06 101 HIS A N 1
ATOM 772 C CA . HIS A 1 101 ? 8.363 8.489 -0.538 1.00 97.06 101 HIS A CA 1
ATOM 773 C C . HIS A 1 101 ? 7.707 8.188 0.826 1.00 97.06 101 HIS A C 1
ATOM 775 O O . HIS A 1 101 ? 7.780 9.045 1.715 1.00 97.06 101 HIS A O 1
ATOM 781 N N . PRO A 1 102 ? 7.105 7.001 1.045 1.00 93.44 102 PRO A N 1
ATOM 782 C CA . PRO A 1 102 ? 6.298 6.722 2.233 1.00 93.44 102 PRO A CA 1
ATOM 783 C C . PRO A 1 102 ? 7.020 6.892 3.569 1.00 93.44 102 PRO A C 1
ATOM 785 O O . PRO A 1 102 ? 6.387 7.325 4.515 1.00 93.44 102 PRO A O 1
ATOM 788 N N . ALA A 1 103 ? 8.326 6.623 3.661 1.00 93.06 103 ALA A N 1
ATOM 789 C CA . ALA A 1 103 ? 9.052 6.774 4.930 1.00 93.06 103 ALA A CA 1
ATOM 790 C C . ALA A 1 103 ? 9.414 8.230 5.284 1.00 93.06 103 ALA A C 1
ATOM 792 O O . ALA A 1 103 ? 9.641 8.556 6.445 1.00 93.06 103 ALA A O 1
ATOM 793 N N . THR A 1 104 ? 9.519 9.119 4.290 1.00 93.62 104 THR A N 1
ATOM 794 C CA . THR A 1 104 ? 10.067 10.479 4.483 1.00 93.62 104 THR A CA 1
ATOM 795 C C . THR A 1 104 ? 9.075 11.579 4.120 1.00 93.62 104 THR A C 1
ATOM 797 O O . THR A 1 104 ? 9.280 12.740 4.480 1.00 93.62 104 THR A O 1
ATOM 800 N N . MET A 1 105 ? 8.011 11.237 3.388 1.00 96.31 105 MET A N 1
ATOM 801 C CA . MET A 1 105 ? 7.049 12.155 2.775 1.00 96.31 105 MET A CA 1
ATOM 802 C C . MET A 1 105 ? 7.711 13.245 1.914 1.00 96.31 105 MET A C 1
ATOM 804 O O . MET A 1 105 ? 7.176 14.343 1.745 1.00 96.31 105 MET A O 1
ATOM 808 N N . ARG A 1 106 ? 8.888 12.950 1.348 1.00 97.06 106 ARG A N 1
ATOM 809 C CA . ARG A 1 106 ? 9.598 13.816 0.398 1.00 97.06 106 ARG A CA 1
ATOM 810 C C . ARG A 1 106 ? 9.365 13.348 -1.032 1.00 97.06 106 ARG A C 1
ATOM 812 O O . ARG A 1 106 ? 9.152 12.166 -1.275 1.00 97.06 106 ARG A O 1
ATOM 819 N N . ARG A 1 107 ? 9.395 14.294 -1.974 1.00 97.69 107 ARG A N 1
ATOM 820 C CA . ARG A 1 107 ? 9.289 13.987 -3.405 1.00 97.69 107 ARG A CA 1
ATOM 821 C C . ARG A 1 107 ? 10.537 13.244 -3.863 1.00 97.69 107 ARG A C 1
ATOM 823 O O . ARG A 1 107 ? 11.640 13.691 -3.564 1.00 97.69 107 ARG A O 1
ATOM 830 N N . MET A 1 108 ? 10.337 12.142 -4.569 1.00 98.31 108 MET A N 1
ATOM 831 C CA . MET A 1 108 ? 11.389 11.330 -5.174 1.00 98.31 108 MET A CA 1
ATOM 832 C C . MET A 1 108 ? 10.887 10.755 -6.505 1.00 98.31 108 MET A C 1
ATOM 834 O O . MET A 1 108 ? 9.669 10.638 -6.675 1.00 98.31 108 MET A O 1
ATOM 838 N N . PRO A 1 109 ? 11.777 10.389 -7.446 1.00 97.56 109 PRO A N 1
ATOM 839 C CA . PRO A 1 109 ? 11.373 9.725 -8.684 1.00 97.56 109 PRO A CA 1
ATOM 840 C C . PRO A 1 109 ? 10.506 8.493 -8.402 1.00 97.56 109 PRO A C 1
ATOM 842 O O . PRO A 1 109 ? 10.803 7.730 -7.481 1.00 97.56 109 PRO A O 1
ATOM 845 N N . ALA A 1 110 ? 9.437 8.295 -9.180 1.00 96.25 110 ALA A N 1
ATOM 846 C CA . ALA A 1 110 ? 8.501 7.188 -8.982 1.00 96.25 110 ALA A CA 1
ATOM 847 C C . ALA A 1 110 ? 9.209 5.830 -8.990 1.00 96.25 110 ALA A C 1
ATOM 849 O O . ALA A 1 110 ? 8.936 5.003 -8.127 1.00 96.25 110 ALA A O 1
ATOM 850 N N . GLU A 1 111 ? 10.164 5.632 -9.903 1.00 96.12 111 GLU A N 1
ATOM 851 C CA . GLU A 1 111 ? 10.976 4.416 -9.956 1.00 96.12 111 GLU A CA 1
ATOM 852 C C . GLU A 1 111 ? 11.713 4.159 -8.637 1.00 96.12 111 GLU A C 1
ATOM 854 O O . GLU A 1 111 ? 11.667 3.043 -8.129 1.00 96.12 111 GLU A O 1
ATOM 859 N N . THR A 1 112 ? 12.343 5.180 -8.049 1.00 97.56 112 THR A N 1
ATOM 860 C CA . THR A 1 112 ? 13.019 5.049 -6.752 1.00 97.56 112 THR A CA 1
ATOM 861 C C . THR A 1 112 ? 12.031 4.627 -5.670 1.00 97.56 112 THR A C 1
ATOM 863 O O . THR A 1 112 ? 12.242 3.616 -5.017 1.00 97.56 112 THR A O 1
ATOM 866 N N . VAL A 1 113 ? 10.897 5.327 -5.553 1.00 98.00 113 VAL A N 1
ATOM 867 C CA . VAL A 1 113 ? 9.875 5.016 -4.539 1.00 98.00 113 VAL A CA 1
ATOM 868 C C . VAL A 1 113 ? 9.322 3.597 -4.694 1.00 98.00 113 VAL A C 1
ATOM 870 O O . VAL A 1 113 ? 9.080 2.911 -3.704 1.00 98.00 113 VAL A O 1
ATOM 873 N N . VAL A 1 114 ? 9.116 3.144 -5.930 1.00 96.75 114 VAL A N 1
ATOM 874 C CA . VAL A 1 114 ? 8.616 1.796 -6.210 1.00 96.75 114 VAL A CA 1
ATOM 875 C C . VAL A 1 114 ? 9.682 0.736 -5.922 1.00 96.75 114 VAL A C 1
ATOM 877 O O . VAL A 1 114 ? 9.350 -0.313 -5.376 1.00 96.75 114 VAL A O 1
ATOM 880 N N . ARG A 1 115 ? 10.959 0.990 -6.229 1.00 96.75 115 ARG A N 1
ATOM 881 C CA . ARG A 1 115 ? 12.057 0.077 -5.874 1.00 96.75 115 ARG A CA 1
ATOM 882 C C . ARG A 1 115 ? 12.213 -0.051 -4.359 1.00 96.75 115 ARG A C 1
ATOM 884 O O . ARG A 1 115 ? 12.301 -1.175 -3.874 1.00 96.75 115 ARG A O 1
ATOM 891 N N . ASP A 1 116 ? 12.132 1.056 -3.627 1.00 98.06 116 ASP A N 1
ATOM 892 C CA . ASP A 1 116 ? 12.193 1.058 -2.160 1.00 98.06 116 ASP A CA 1
ATOM 893 C C . ASP A 1 116 ? 10.997 0.294 -1.551 1.00 98.06 116 ASP A C 1
ATOM 895 O O . ASP A 1 116 ? 11.144 -0.454 -0.584 1.00 98.06 116 ASP A O 1
ATOM 899 N N . LEU A 1 117 ? 9.807 0.399 -2.161 1.00 97.44 117 LEU A N 1
ATOM 900 C CA . LEU A 1 117 ? 8.639 -0.410 -1.791 1.00 97.44 117 LEU A CA 1
ATOM 901 C C . LEU A 1 117 ? 8.882 -1.914 -2.009 1.00 97.44 117 LEU A C 1
ATOM 903 O O . LEU A 1 117 ? 8.505 -2.725 -1.161 1.00 97.44 117 LEU A O 1
ATOM 907 N N . LEU A 1 118 ? 9.494 -2.293 -3.137 1.00 98.00 118 LEU A N 1
ATOM 908 C CA . LEU A 1 118 ? 9.833 -3.689 -3.430 1.00 98.00 118 LEU A CA 1
ATOM 909 C C . LEU A 1 118 ? 10.886 -4.244 -2.473 1.00 98.00 118 LEU A C 1
ATOM 911 O O . LEU A 1 118 ? 10.807 -5.415 -2.108 1.00 98.00 118 LEU A O 1
ATOM 915 N N . GLU A 1 119 ? 11.855 -3.426 -2.068 1.00 98.19 119 GLU A N 1
ATOM 916 C CA . GLU A 1 119 ? 12.836 -3.800 -1.052 1.00 98.19 119 GLU A CA 1
ATOM 917 C C . GLU A 1 119 ? 12.151 -4.039 0.298 1.00 98.19 119 GLU A C 1
ATOM 919 O O . GLU A 1 119 ? 12.300 -5.112 0.882 1.00 98.19 119 GLU A O 1
ATOM 924 N N . HIS A 1 120 ? 11.306 -3.103 0.736 1.00 97.88 120 HIS A N 1
ATOM 925 C CA . HIS A 1 120 ? 10.547 -3.213 1.983 1.00 97.88 120 HIS A CA 1
ATOM 926 C C . HIS A 1 120 ? 9.631 -4.453 2.031 1.00 97.88 120 HIS A C 1
ATOM 928 O O . HIS A 1 120 ? 9.535 -5.129 3.055 1.00 97.88 120 HIS A O 1
ATOM 934 N N . ALA A 1 121 ? 8.977 -4.801 0.919 1.00 98.25 121 ALA A N 1
ATOM 935 C CA . ALA A 1 121 ? 8.127 -5.991 0.822 1.00 98.25 121 ALA A CA 1
ATOM 936 C C . ALA A 1 121 ? 8.899 -7.282 0.465 1.00 98.25 121 ALA A C 1
ATOM 938 O O . ALA A 1 121 ? 8.301 -8.361 0.389 1.00 98.25 121 ALA A O 1
ATOM 939 N N . GLY A 1 122 ? 10.212 -7.194 0.225 1.00 98.31 122 GLY A N 1
ATOM 940 C CA . GLY A 1 122 ? 11.001 -8.227 -0.446 1.00 98.31 122 GLY A CA 1
ATOM 941 C C . GLY A 1 122 ? 11.025 -9.568 0.282 1.00 98.31 122 GLY A C 1
ATOM 942 O O . GLY A 1 122 ? 10.824 -10.611 -0.342 1.00 98.31 122 GLY A O 1
ATOM 943 N N . GLU A 1 123 ? 11.202 -9.563 1.605 1.00 98.44 123 GLU A N 1
ATOM 944 C CA . GLU A 1 123 ? 11.214 -10.799 2.399 1.00 98.44 123 GLU A CA 1
ATOM 945 C C . GLU A 1 123 ? 9.864 -11.527 2.381 1.00 98.44 123 GLU A C 1
ATOM 947 O O . GLU A 1 123 ? 9.814 -12.757 2.296 1.00 98.44 123 GLU A O 1
ATOM 952 N N . ALA A 1 124 ? 8.758 -10.783 2.456 1.00 98.56 124 ALA A N 1
ATOM 953 C CA . ALA A 1 124 ? 7.413 -11.347 2.411 1.00 98.56 124 ALA A CA 1
ATOM 954 C C . ALA A 1 124 ?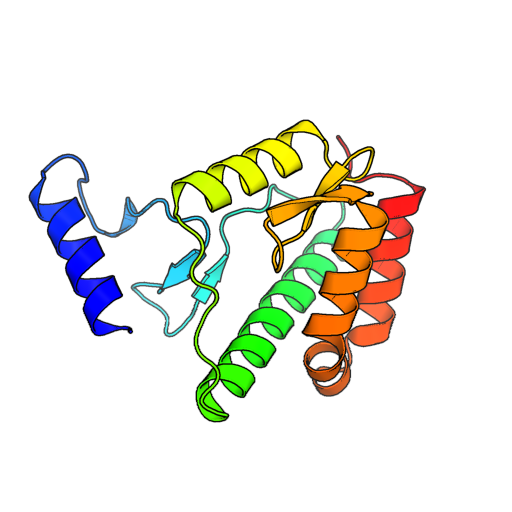 7.082 -11.891 1.012 1.00 98.56 124 ALA A C 1
ATOM 956 O O . ALA A 1 124 ? 6.540 -12.991 0.885 1.00 98.56 124 ALA A O 1
ATOM 957 N N . LEU A 1 125 ? 7.477 -11.169 -0.041 1.00 98.69 125 LEU A N 1
ATOM 958 C CA . LEU A 1 125 ? 7.364 -11.629 -1.426 1.00 98.69 125 LEU A CA 1
ATOM 959 C C . LEU A 1 125 ? 8.173 -12.909 -1.675 1.00 98.69 125 LEU A C 1
ATOM 961 O O . LEU A 1 125 ? 7.673 -13.837 -2.313 1.00 98.69 125 LEU A O 1
ATOM 965 N N . ALA A 1 126 ? 9.403 -12.983 -1.160 1.00 98.56 126 ALA A N 1
ATOM 966 C CA . ALA A 1 126 ? 10.255 -14.164 -1.280 1.00 98.56 126 ALA A CA 1
ATOM 967 C C . ALA A 1 126 ? 9.644 -15.372 -0.560 1.00 98.56 126 ALA A C 1
ATOM 969 O O . ALA A 1 126 ? 9.533 -16.447 -1.145 1.00 98.56 126 ALA A O 1
ATOM 970 N N . ALA A 1 127 ? 9.184 -15.182 0.681 1.00 98.38 127 ALA A N 1
ATOM 971 C CA . ALA A 1 127 ? 8.544 -16.234 1.468 1.00 98.38 127 ALA A CA 1
ATOM 972 C C . ALA A 1 127 ? 7.265 -16.778 0.804 1.00 98.38 127 ALA A C 1
ATOM 974 O O . ALA A 1 127 ? 6.950 -17.957 0.948 1.00 98.38 127 ALA A O 1
ATOM 975 N N . ALA A 1 128 ? 6.547 -15.934 0.059 1.00 97.88 128 ALA A N 1
ATOM 976 C CA . ALA A 1 128 ? 5.354 -16.318 -0.689 1.00 97.88 128 ALA A CA 1
ATOM 977 C C . ALA A 1 128 ? 5.641 -16.889 -2.095 1.00 97.88 128 ALA A C 1
ATOM 979 O O . ALA A 1 128 ? 4.709 -17.340 -2.759 1.00 97.88 128 ALA A O 1
ATOM 980 N N . GLY A 1 129 ? 6.899 -16.873 -2.558 1.00 98.38 129 GLY A N 1
ATOM 981 C CA . GLY A 1 129 ? 7.282 -17.331 -3.900 1.00 98.38 129 GLY A CA 1
ATOM 982 C C . GLY A 1 129 ? 6.889 -16.377 -5.039 1.00 98.38 129 GLY A C 1
ATOM 983 O O . GLY A 1 129 ? 6.760 -16.813 -6.183 1.00 98.38 129 GLY A O 1
ATOM 984 N N . ASP A 1 130 ? 6.687 -15.090 -4.742 1.00 98.25 130 ASP A N 1
ATOM 985 C CA . ASP A 1 130 ? 6.217 -14.079 -5.702 1.00 98.25 130 ASP A CA 1
ATOM 986 C C . ASP A 1 130 ? 7.266 -13.044 -6.109 1.00 98.25 130 ASP A C 1
ATOM 988 O O . ASP A 1 130 ? 7.003 -12.252 -7.012 1.00 98.25 130 ASP A O 1
ATOM 992 N N . LEU A 1 131 ? 8.433 -13.026 -5.458 1.00 98.25 131 LEU A N 1
ATOM 993 C CA . LEU A 1 131 ? 9.416 -11.948 -5.610 1.00 98.25 131 LEU A CA 1
ATOM 994 C C . LEU A 1 131 ? 9.775 -11.652 -7.070 1.00 98.25 131 LEU A C 1
ATOM 996 O O . LEU A 1 131 ? 9.640 -10.511 -7.504 1.00 98.25 131 LEU A O 1
ATOM 1000 N N . GLU A 1 132 ? 10.185 -12.669 -7.824 1.00 97.94 132 GLU A N 1
ATOM 1001 C CA . GLU A 1 132 ? 10.613 -12.481 -9.214 1.00 97.94 132 GLU A CA 1
ATOM 1002 C C . GLU A 1 132 ? 9.447 -12.057 -10.113 1.00 97.94 132 GLU A C 1
ATOM 1004 O O . GLU A 1 132 ? 9.558 -11.070 -10.832 1.00 97.94 132 GLU A O 1
ATOM 1009 N N . ARG A 1 133 ? 8.273 -12.691 -9.968 1.00 97.44 133 ARG A N 1
ATOM 1010 C CA . ARG A 1 133 ? 7.053 -12.310 -10.705 1.00 97.44 133 ARG A CA 1
ATOM 1011 C C . ARG A 1 133 ? 6.688 -10.842 -10.486 1.00 97.44 133 ARG A C 1
ATOM 1013 O O . ARG A 1 133 ? 6.312 -10.146 -11.425 1.00 97.44 133 ARG A O 1
ATOM 1020 N N . VAL A 1 134 ? 6.739 -10.384 -9.237 1.00 98.19 134 VAL A N 1
ATOM 1021 C CA . VAL A 1 134 ? 6.388 -9.005 -8.888 1.00 98.19 134 VAL A CA 1
ATOM 1022 C C . VAL A 1 134 ? 7.435 -8.026 -9.408 1.00 98.19 134 VAL A C 1
ATOM 1024 O O . VAL A 1 134 ? 7.056 -6.987 -9.941 1.00 98.19 134 VAL A O 1
ATOM 1027 N N . ARG A 1 135 ? 8.729 -8.352 -9.307 1.00 97.81 135 ARG A N 1
ATOM 1028 C CA . ARG A 1 135 ? 9.806 -7.526 -9.873 1.00 97.81 135 ARG A CA 1
ATOM 1029 C C . ARG A 1 135 ? 9.655 -7.362 -11.378 1.00 97.81 135 ARG A C 1
ATOM 1031 O O . ARG A 1 135 ? 9.600 -6.230 -11.846 1.00 97.81 135 ARG A O 1
ATOM 1038 N N . GLU A 1 136 ? 9.510 -8.464 -12.107 1.00 97.12 136 GLU A N 1
ATOM 1039 C CA . GLU A 1 136 ? 9.321 -8.454 -13.560 1.00 97.12 136 GLU A CA 1
ATOM 1040 C C . GLU A 1 136 ? 8.083 -7.641 -13.956 1.00 97.12 136 GLU A C 1
ATOM 1042 O O . GLU A 1 136 ? 8.155 -6.770 -14.821 1.00 97.12 136 GLU A O 1
ATOM 1047 N N . GLY A 1 137 ? 6.953 -7.865 -13.277 1.00 96.44 137 GLY A N 1
ATOM 1048 C CA . GLY A 1 137 ? 5.717 -7.134 -13.548 1.00 96.44 137 GLY A CA 1
ATOM 1049 C C . GLY A 1 137 ? 5.825 -5.632 -13.270 1.00 96.44 137 GLY A C 1
ATOM 1050 O O . GLY A 1 137 ? 5.293 -4.822 -14.025 1.00 96.44 137 GLY A O 1
ATOM 1051 N N . VAL A 1 138 ? 6.540 -5.232 -12.217 1.00 95.94 138 VAL A N 1
ATOM 1052 C CA . VAL A 1 138 ? 6.795 -3.815 -11.926 1.00 95.94 138 VAL A CA 1
ATOM 1053 C C . VAL A 1 138 ? 7.743 -3.192 -12.948 1.00 95.94 138 VAL A C 1
ATOM 1055 O O . VAL A 1 138 ? 7.497 -2.072 -13.390 1.00 95.94 138 VAL A O 1
ATOM 1058 N N . GLU A 1 139 ? 8.801 -3.893 -13.351 1.00 95.00 139 GLU A N 1
ATOM 1059 C CA . GLU A 1 139 ? 9.707 -3.413 -14.399 1.00 95.00 139 GLU A CA 1
ATOM 1060 C C . GLU A 1 139 ? 8.982 -3.211 -15.730 1.00 95.00 139 GLU A C 1
ATOM 1062 O O . GLU A 1 139 ? 9.222 -2.222 -16.422 1.00 95.00 139 GLU A O 1
ATOM 1067 N N . GLU A 1 140 ? 8.062 -4.110 -16.064 1.00 93.88 140 GLU A N 1
ATOM 1068 C CA . GLU A 1 140 ? 7.215 -3.993 -17.245 1.00 93.88 140 GLU A CA 1
ATOM 1069 C C . GLU A 1 140 ? 6.326 -2.742 -17.185 1.00 93.88 140 GLU A C 1
ATOM 1071 O O . GLU A 1 140 ? 6.291 -1.963 -18.140 1.00 93.88 140 GLU A O 1
ATOM 1076 N N . LEU A 1 141 ? 5.686 -2.485 -16.039 1.00 92.94 141 LEU A N 1
ATOM 1077 C CA . LEU A 1 141 ? 4.863 -1.288 -15.822 1.00 92.94 141 LEU A CA 1
ATOM 1078 C C . LEU A 1 141 ? 5.681 0.009 -15.867 1.00 92.94 141 LEU A C 1
ATOM 1080 O O . LEU A 1 141 ? 5.210 1.016 -16.393 1.00 92.94 141 LEU A O 1
ATOM 1084 N N . LEU A 1 142 ? 6.904 0.004 -15.330 1.00 92.00 142 LEU A N 1
ATOM 1085 C CA . LEU A 1 142 ? 7.808 1.155 -15.399 1.00 92.00 142 LEU A CA 1
ATOM 1086 C C . LEU A 1 142 ? 8.267 1.433 -16.836 1.00 92.00 142 LEU A C 1
ATOM 1088 O O . LEU A 1 142 ? 8.455 2.592 -17.203 1.00 92.00 142 LEU A O 1
ATOM 1092 N N . ARG A 1 143 ? 8.436 0.386 -17.655 1.00 91.31 143 ARG A N 1
ATOM 1093 C CA . ARG A 1 143 ? 8.912 0.504 -19.039 1.00 91.31 143 ARG A CA 1
ATOM 1094 C C . ARG A 1 143 ? 7.811 0.901 -20.018 1.00 91.31 143 ARG A C 1
ATOM 1096 O O . ARG A 1 143 ? 8.053 1.732 -20.889 1.00 91.31 143 ARG A O 1
ATOM 1103 N N . HIS A 1 144 ? 6.631 0.299 -19.895 1.00 87.94 144 HIS A N 1
ATOM 1104 C CA . HIS A 1 144 ? 5.559 0.418 -20.888 1.00 87.94 144 HIS A CA 1
ATOM 1105 C C . HIS A 1 144 ? 4.336 1.201 -20.394 1.00 87.94 144 HIS A C 1
ATOM 1107 O O . HIS A 1 144 ? 3.443 1.500 -21.185 1.00 87.94 144 HIS A O 1
ATOM 1113 N N . GLY A 1 145 ? 4.309 1.589 -19.117 1.00 82.56 145 GLY A N 1
ATOM 1114 C CA . GLY A 1 145 ? 3.198 2.314 -18.511 1.00 82.56 145 GLY A CA 1
ATOM 1115 C C . GLY A 1 145 ? 2.073 1.399 -18.026 1.00 82.56 145 GLY A C 1
ATOM 1116 O O . GLY A 1 145 ? 2.143 0.175 -18.098 1.00 82.56 145 GLY A O 1
ATOM 1117 N N . ASN A 1 146 ? 1.025 2.017 -17.484 1.00 72.44 146 ASN A N 1
ATOM 1118 C CA . ASN A 1 146 ? -0.053 1.344 -16.754 1.00 72.44 146 ASN A CA 1
ATOM 1119 C C . ASN A 1 146 ? -1.455 1.612 -17.338 1.00 72.44 146 ASN A C 1
ATOM 1121 O O . ASN A 1 146 ? -2.450 1.497 -16.627 1.00 72.44 146 ASN A O 1
ATOM 1125 N N . GLY A 1 147 ? -1.534 1.949 -18.630 1.00 72.75 147 GLY A N 1
ATOM 1126 C CA . GLY A 1 147 ? -2.795 2.173 -19.352 1.00 72.75 147 GLY A CA 1
ATOM 1127 C C . GLY A 1 147 ? -3.424 3.563 -19.185 1.00 72.75 147 GLY A C 1
ATOM 1128 O O . GLY A 1 147 ? -4.522 3.770 -19.700 1.00 72.75 147 GLY A O 1
ATOM 1129 N N . ALA A 1 148 ? -2.751 4.481 -18.478 1.00 72.12 148 ALA A N 1
ATOM 1130 C CA . ALA A 1 148 ? -3.124 5.893 -18.333 1.00 72.12 148 ALA A CA 1
ATOM 1131 C C . ALA A 1 148 ? -2.627 6.781 -19.487 1.00 72.12 148 ALA A C 1
ATOM 1133 O O . ALA A 1 148 ? -1.644 6.392 -20.162 1.00 72.12 148 ALA A O 1
#

Sequence (148 aa):
SAERYHRRVADMLATGTMLDDGMVYFDVRLSQRYPTVEFRVADVCLDASTAVVLAALARALVDTAAREWRAGAEPAEHSVSLLRLAAWRAARSGLTSELLHPATMRRMPAETVVRDLLEHAGEALAAAGDLERVREGVEELLRHGNGA

Foldseek 3Di:
DVVVVVVVLVVVVVVVPDPDSVPPPDCWDQDPPDRDIDHDLDDDAPDVLLVVLVVLLVQLVVVLVVVCVVVVHDDDPDDPVLVVVQSVCCVVCPQPAWGQQVNHRDTDRSVVSVVVSLVSSVVSCVVVVNSVSNVVSVVCCNVPNGPD

Secondary structure (DSSP, 8-state):
-HHHHHHHHHHHHHTTS-SSGGG---SEEE-SSSSSEEE--PPPPSSHHHHHHHHHHHHHHHHHHHHHHHTTPPPP---HHHHHHHHHHHHHHTTSSEEE-TTT--EEEHHHHHHHHHHHTHHHHHHTT-HHHHHHHHHHHHHH----